Protein AF-A0A949A9W9-F1 (afdb_monomer_lite)

Sequence (74 aa):
MKDKSILSPSFEEVDKEMVAVYRDKTPLDRLKIASGLWRLSRNVLAGSLRFQHPDWDEKKIKAEVARRMAHGTT

Radius of gyration: 20.49 Å; chains: 1; bounding box: 67×23×40 Å

Foldseek 3Di:
DDDPPPDDDPDPDDPPVVVVVVVPDDPVNVVVVVVVCLVVQLVVQLVVCCVVCVPDDPVVSNVVSVCVSVVNDD

pLDDT: mean 87.85, std 16.98, range [42.0, 98.44]

Structure (mmCIF, N/CA/C/O backbone):
data_AF-A0A949A9W9-F1
#
_entry.id   AF-A0A949A9W9-F1
#
loop_
_atom_site.group_PDB
_atom_site.id
_atom_site.type_symbol
_atom_site.label_atom_id
_atom_site.label_alt_id
_atom_site.label_comp_id
_atom_site.label_asym_id
_atom_site.label_entity_id
_atom_site.label_seq_id
_atom_site.pdbx_PDB_ins_code
_atom_site.Cartn_x
_atom_site.Cartn_y
_atom_site.Cartn_z
_atom_site.occupancy
_atom_site.B_iso_or_equiv
_atom_site.auth_seq_id
_atom_site.auth_comp_id
_atom_site.auth_asym_id
_atom_site.auth_atom_id
_atom_site.pdbx_PDB_model_num
ATOM 1 N N . MET A 1 1 ? -53.836 2.054 -5.327 1.00 42.00 1 MET A N 1
ATOM 2 C CA . MET A 1 1 ? -52.662 2.903 -5.037 1.00 42.00 1 MET A CA 1
ATOM 3 C C . MET A 1 1 ? -51.443 2.002 -5.187 1.00 42.00 1 MET A C 1
ATOM 5 O O . MET A 1 1 ? -51.336 1.056 -4.423 1.00 42.00 1 MET A O 1
ATOM 9 N N . LYS A 1 2 ? -50.669 2.134 -6.274 1.00 44.09 2 LYS A N 1
ATOM 10 C CA . LYS A 1 2 ? -49.608 1.167 -6.610 1.00 44.09 2 LYS A CA 1
ATOM 11 C C . LYS A 1 2 ? -48.435 1.335 -5.643 1.00 44.09 2 LYS A C 1
ATOM 13 O O . LYS A 1 2 ? -47.882 2.428 -5.542 1.00 44.09 2 LYS A O 1
ATOM 18 N N . ASP A 1 3 ? -48.129 0.250 -4.945 1.00 49.88 3 ASP A N 1
ATOM 19 C CA . ASP A 1 3 ? -46.972 0.067 -4.082 1.00 49.88 3 ASP A CA 1
ATOM 20 C C . ASP A 1 3 ? -45.684 0.403 -4.853 1.00 49.88 3 ASP A C 1
ATOM 22 O O . ASP A 1 3 ? -45.392 -0.175 -5.901 1.00 49.88 3 ASP A O 1
ATOM 26 N N . LYS A 1 4 ? -44.962 1.413 -4.363 1.00 55.66 4 LYS A N 1
ATOM 27 C CA . LYS A 1 4 ? -43.685 1.887 -4.910 1.00 55.66 4 LYS A CA 1
ATOM 28 C C . LYS A 1 4 ? -42.484 1.148 -4.305 1.00 55.66 4 LYS A C 1
ATOM 30 O O . LYS A 1 4 ? -41.363 1.602 -4.491 1.00 55.66 4 LYS A O 1
ATOM 35 N N . SER A 1 5 ? -42.671 -0.003 -3.658 1.00 54.28 5 SER A N 1
ATOM 36 C CA . SER A 1 5 ? -41.583 -0.864 -3.160 1.00 54.28 5 SER A CA 1
ATOM 37 C C . SER A 1 5 ? -40.750 -1.548 -4.271 1.00 54.28 5 SER A C 1
ATOM 39 O O . SER A 1 5 ? -39.990 -2.482 -4.012 1.00 54.28 5 SER A O 1
ATOM 41 N N . ILE A 1 6 ? -40.884 -1.116 -5.528 1.00 56.56 6 ILE A N 1
ATOM 42 C CA . ILE A 1 6 ? -40.189 -1.695 -6.677 1.00 56.56 6 ILE A CA 1
ATOM 43 C C . ILE A 1 6 ? -38.701 -1.313 -6.606 1.00 56.56 6 ILE A C 1
ATOM 45 O O . ILE A 1 6 ? -38.316 -0.209 -6.975 1.00 56.56 6 ILE A O 1
ATOM 49 N N . LEU A 1 7 ? -37.898 -2.294 -6.177 1.00 59.34 7 LEU A N 1
ATOM 50 C CA . LEU A 1 7 ? -36.462 -2.460 -6.429 1.00 59.34 7 LEU A CA 1
ATOM 51 C C . LEU A 1 7 ? -35.532 -1.440 -5.750 1.00 59.34 7 LEU A C 1
ATOM 53 O O . LEU A 1 7 ? -34.925 -0.590 -6.401 1.00 59.34 7 LEU A O 1
ATOM 57 N N . SER A 1 8 ? -35.303 -1.613 -4.447 1.00 59.69 8 SER A N 1
ATOM 58 C CA . SER A 1 8 ? -34.003 -1.246 -3.870 1.00 59.69 8 SER A CA 1
ATOM 59 C C . SER A 1 8 ? -32.930 -2.075 -4.591 1.00 59.69 8 SER A C 1
ATOM 61 O O . SER A 1 8 ? -33.059 -3.303 -4.605 1.00 59.69 8 SER A O 1
ATOM 63 N N . PRO A 1 9 ? -31.889 -1.482 -5.204 1.00 59.50 9 PRO A N 1
ATOM 64 C CA . PRO A 1 9 ? -30.790 -2.277 -5.725 1.00 59.50 9 PRO A CA 1
ATOM 65 C C . PRO A 1 9 ? -30.184 -3.042 -4.547 1.00 59.50 9 PRO A C 1
ATOM 67 O O . PRO A 1 9 ? -29.836 -2.442 -3.531 1.00 59.50 9 PRO A O 1
ATOM 70 N N . SER A 1 10 ? -30.105 -4.365 -4.666 1.00 64.75 10 SER A N 1
ATOM 71 C CA . SER A 1 10 ? -29.345 -5.213 -3.751 1.00 64.75 10 SER A CA 1
ATOM 72 C C . SER A 1 10 ? -27.866 -4.855 -3.903 1.00 64.75 10 SER A C 1
ATOM 74 O O . SER A 1 10 ? -27.159 -5.466 -4.701 1.00 64.75 10 SER A O 1
ATOM 76 N N . PHE A 1 11 ? -27.401 -3.823 -3.205 1.00 71.94 11 PHE A N 1
ATOM 77 C CA . PHE A 1 11 ? -25.973 -3.588 -3.057 1.00 71.94 11 PHE A CA 1
ATOM 78 C C . PHE A 1 11 ? -25.413 -4.674 -2.137 1.00 71.94 11 PHE A C 1
ATOM 80 O O . PHE A 1 11 ? -26.040 -5.008 -1.133 1.00 71.94 11 PHE A O 1
ATOM 87 N N . GLU A 1 12 ? -24.249 -5.230 -2.480 1.00 81.88 12 GLU A N 1
ATOM 88 C CA . GLU A 1 12 ? -23.466 -6.002 -1.515 1.00 81.88 12 GLU A CA 1
ATOM 89 C C . GLU A 1 12 ? -23.125 -5.073 -0.345 1.00 81.88 12 GLU A C 1
ATOM 91 O O . GLU A 1 12 ? -22.256 -4.204 -0.442 1.00 81.88 12 GLU A O 1
ATOM 96 N N . GLU A 1 13 ? -23.877 -5.211 0.744 1.00 85.62 13 GLU A N 1
ATOM 97 C CA . GLU A 1 13 ? -23.658 -4.483 1.984 1.00 85.62 13 GLU A CA 1
ATOM 98 C C . GLU A 1 13 ? -22.862 -5.368 2.943 1.00 85.62 13 GLU A C 1
ATOM 100 O O . GLU A 1 13 ? -23.081 -6.576 3.047 1.00 85.62 13 GLU A O 1
ATOM 105 N N . VAL A 1 14 ? -21.916 -4.760 3.654 1.00 89.56 14 VAL A N 1
ATOM 106 C CA . VAL A 1 14 ? -21.213 -5.445 4.738 1.00 89.56 14 VAL A CA 1
ATOM 107 C C . VAL A 1 14 ? -2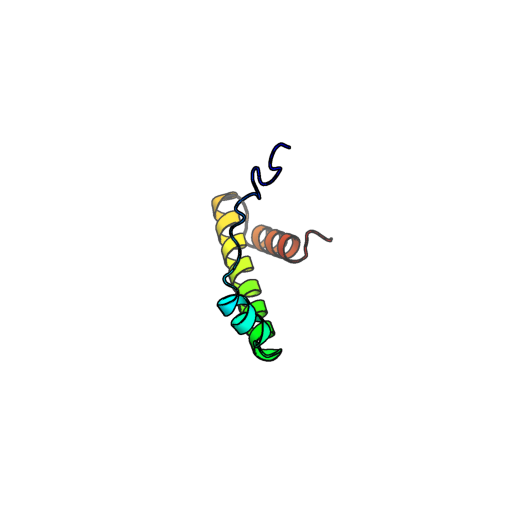2.210 -5.713 5.862 1.00 89.56 14 VAL A C 1
ATOM 109 O O . VAL A 1 14 ? -22.925 -4.802 6.276 1.00 89.56 14 VAL A O 1
ATOM 112 N N . ASP A 1 15 ? -22.218 -6.940 6.389 1.00 93.56 15 ASP A N 1
ATOM 113 C CA . ASP A 1 15 ? -23.056 -7.300 7.534 1.00 93.56 15 ASP A CA 1
ATOM 114 C C . ASP A 1 15 ? -22.876 -6.292 8.686 1.00 93.56 15 ASP A C 1
ATOM 116 O O . ASP A 1 15 ? -21.755 -5.889 9.016 1.00 93.56 15 ASP A O 1
ATOM 120 N N . LYS A 1 16 ? -23.983 -5.888 9.316 1.00 93.00 16 LYS A N 1
ATOM 121 C CA . LYS A 1 16 ? -23.992 -4.950 10.447 1.00 93.00 16 LYS A CA 1
ATOM 122 C C . LYS A 1 16 ? -23.084 -5.412 11.586 1.00 93.00 16 LYS A C 1
ATOM 124 O O . LYS A 1 16 ? -22.449 -4.570 12.225 1.00 93.00 16 LYS A O 1
ATOM 129 N N . GLU A 1 17 ? -22.984 -6.719 11.815 1.00 95.56 17 GLU A N 1
ATOM 130 C CA . GLU A 1 17 ? -22.075 -7.299 12.805 1.00 95.56 17 GLU A CA 1
ATOM 131 C C . GLU A 1 17 ? -20.613 -7.016 12.440 1.00 95.56 17 GLU A C 1
ATOM 133 O O . GLU A 1 17 ? -19.831 -6.536 13.263 1.00 95.56 17 GLU A O 1
ATOM 138 N N . MET A 1 18 ? -20.252 -7.195 11.170 1.00 94.94 18 MET A N 1
ATOM 139 C CA . MET A 1 18 ? -18.911 -6.883 10.676 1.00 94.94 18 MET A CA 1
ATOM 140 C C . MET A 1 18 ? -18.617 -5.381 10.687 1.00 94.94 18 MET A C 1
ATOM 142 O O . MET A 1 18 ? -17.489 -4.979 10.979 1.00 94.94 18 MET A O 1
ATOM 146 N N . VAL A 1 19 ? -19.621 -4.533 10.441 1.00 95.75 19 VAL A N 1
ATOM 147 C CA . VAL A 1 19 ? -19.484 -3.076 10.591 1.00 95.75 19 VAL A CA 1
ATOM 148 C C . VAL A 1 19 ? -19.124 -2.708 12.032 1.00 95.75 19 VAL A C 1
ATOM 150 O O . VAL A 1 19 ? -18.236 -1.876 12.230 1.00 95.75 19 VAL A O 1
ATOM 153 N N . ALA A 1 20 ? -19.762 -3.325 13.032 1.00 96.69 20 ALA A N 1
ATOM 154 C CA . ALA A 1 20 ? -19.417 -3.110 14.438 1.00 96.69 20 ALA A CA 1
ATOM 155 C C . ALA A 1 20 ? -17.968 -3.543 14.728 1.00 96.69 20 ALA A C 1
ATOM 157 O O . ALA A 1 20 ? -17.178 -2.739 15.221 1.00 96.69 20 ALA A O 1
ATOM 158 N N . VAL A 1 21 ? -17.568 -4.739 14.280 1.00 96.06 21 VAL A N 1
ATOM 159 C CA . VAL A 1 21 ? -16.181 -5.236 14.401 1.00 96.06 21 VAL A CA 1
ATOM 160 C C . VAL A 1 21 ? -15.164 -4.281 13.762 1.00 96.06 21 VAL A C 1
ATOM 162 O O . VAL A 1 21 ? -14.050 -4.105 14.261 1.00 96.06 21 VAL A O 1
ATOM 165 N N . TYR A 1 22 ? -15.504 -3.657 12.634 1.00 93.25 22 TYR A N 1
ATOM 166 C CA . TYR A 1 22 ? -14.627 -2.690 11.975 1.00 93.25 22 TYR A CA 1
ATOM 167 C C . TYR A 1 22 ? -14.551 -1.350 12.705 1.00 93.25 22 TYR A C 1
ATOM 169 O O . TYR A 1 22 ? -13.481 -0.733 12.705 1.00 93.25 22 TYR A O 1
ATOM 177 N N . ARG A 1 23 ? -15.644 -0.908 13.335 1.00 94.44 23 ARG A N 1
ATOM 178 C CA . ARG A 1 23 ? -15.678 0.316 14.150 1.00 94.44 23 ARG A CA 1
ATOM 179 C C . ARG A 1 23 ? -14.848 0.185 15.423 1.00 94.44 23 ARG A C 1
ATOM 181 O O . ARG A 1 23 ? -14.202 1.159 15.798 1.00 94.44 23 ARG A O 1
ATOM 188 N N . ASP A 1 24 ? -14.780 -1.012 15.997 1.00 97.38 24 ASP A N 1
ATOM 189 C CA . ASP A 1 24 ? -14.033 -1.281 17.231 1.00 97.38 24 ASP A CA 1
ATOM 190 C C . ASP A 1 24 ? -12.510 -1.380 17.031 1.00 97.38 24 ASP A C 1
ATOM 192 O O . ASP A 1 24 ? -11.751 -1.508 17.994 1.00 97.38 24 ASP A O 1
ATOM 196 N N . LYS A 1 25 ? -12.013 -1.294 15.789 1.00 96.88 25 LYS A N 1
ATOM 197 C CA . LYS A 1 25 ? -10.568 -1.324 15.521 1.00 96.88 25 LYS A CA 1
ATOM 198 C C . LYS A 1 25 ? -9.863 -0.129 16.151 1.00 96.88 25 LYS A C 1
ATOM 200 O O . LYS A 1 25 ? -10.166 1.027 15.843 1.00 96.88 25 LYS A O 1
ATOM 205 N N . THR A 1 26 ? -8.823 -0.414 16.932 1.00 98.12 26 THR A N 1
ATOM 206 C CA . THR A 1 26 ? -7.984 0.630 17.523 1.00 98.12 26 THR A CA 1
ATOM 207 C C . THR A 1 26 ? -7.245 1.422 16.434 1.00 98.12 26 THR A C 1
ATOM 209 O O . THR A 1 26 ? -6.999 0.901 15.338 1.00 98.12 26 THR A O 1
ATOM 212 N N . PRO A 1 27 ? -6.812 2.666 16.711 1.00 96.88 27 PRO A N 1
ATOM 213 C CA . PRO A 1 27 ? -5.960 3.413 15.785 1.00 96.88 27 PRO A CA 1
ATOM 214 C C . PRO A 1 27 ? -4.716 2.627 15.341 1.00 96.88 27 PRO A C 1
ATOM 216 O O . PRO A 1 27 ? -4.341 2.668 14.169 1.00 96.88 27 PRO A O 1
ATOM 219 N N . LEU A 1 28 ? -4.114 1.849 16.247 1.00 97.69 28 LEU A N 1
ATOM 220 C CA . LEU A 1 28 ? -2.954 1.015 15.939 1.00 97.69 28 LEU A CA 1
ATOM 221 C C . LEU A 1 28 ? -3.296 -0.117 14.960 1.00 97.69 28 LEU A C 1
ATOM 223 O O . LEU A 1 28 ? -2.532 -0.365 14.026 1.00 97.69 28 LEU A O 1
ATOM 227 N N . ASP A 1 29 ? -4.437 -0.786 15.126 1.00 97.62 29 ASP A N 1
ATOM 228 C CA . ASP A 1 29 ? -4.867 -1.845 14.203 1.00 97.62 29 ASP A CA 1
ATOM 229 C C . ASP A 1 29 ? -5.128 -1.291 12.806 1.00 97.62 29 ASP A C 1
ATOM 231 O O . ASP A 1 29 ? -4.723 -1.886 11.806 1.00 97.62 29 ASP A O 1
ATOM 235 N N . ARG A 1 30 ? -5.738 -0.106 12.729 1.00 96.94 30 ARG A N 1
ATOM 236 C CA . ARG A 1 30 ? -5.977 0.587 11.457 1.00 96.94 30 ARG A CA 1
ATOM 237 C C . ARG A 1 30 ? -4.661 0.939 10.764 1.00 96.94 30 ARG A C 1
ATOM 239 O O . ARG A 1 30 ? -4.536 0.706 9.563 1.00 96.94 30 ARG A O 1
ATOM 246 N N . LEU A 1 31 ? -3.658 1.412 11.508 1.00 97.00 31 LEU A N 1
ATOM 247 C CA . LEU A 1 31 ? -2.320 1.679 10.966 1.00 97.00 31 LEU A CA 1
ATOM 248 C C . LEU A 1 31 ? -1.610 0.406 10.490 1.00 97.00 31 LEU A C 1
ATOM 250 O O . LEU A 1 31 ? -1.000 0.414 9.420 1.00 97.00 31 LEU A O 1
ATOM 254 N N . LYS A 1 32 ? -1.705 -0.701 11.235 1.00 97.69 32 LYS A N 1
ATOM 255 C CA . LYS A 1 32 ? -1.147 -1.997 10.809 1.00 97.69 32 LYS A CA 1
ATOM 256 C C . LYS A 1 32 ? -1.775 -2.467 9.497 1.00 97.69 32 LYS A C 1
ATOM 258 O O . LYS A 1 32 ? -1.048 -2.860 8.584 1.00 97.69 32 LYS A O 1
ATOM 263 N N . ILE A 1 33 ? -3.101 -2.368 9.381 1.00 95.94 33 ILE A N 1
ATOM 264 C CA . ILE A 1 33 ? -3.840 -2.699 8.156 1.00 95.94 33 ILE A CA 1
ATOM 265 C C . ILE A 1 33 ? -3.385 -1.803 6.997 1.00 95.94 33 ILE A C 1
ATOM 267 O O . ILE A 1 33 ? -3.028 -2.314 5.937 1.00 95.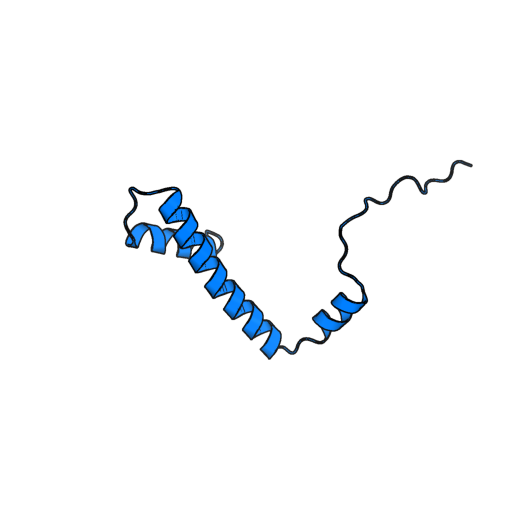94 33 ILE A O 1
ATOM 271 N N . ALA A 1 34 ? -3.324 -0.484 7.205 1.00 94.19 34 ALA A N 1
ATOM 272 C CA . ALA A 1 34 ? -2.890 0.467 6.182 1.00 94.19 34 ALA A CA 1
ATOM 273 C C . ALA A 1 34 ? -1.447 0.202 5.711 1.00 94.19 34 ALA A C 1
ATOM 275 O O . ALA A 1 34 ? -1.175 0.187 4.512 1.00 94.19 34 ALA A O 1
ATOM 276 N N . SER A 1 35 ? -0.528 -0.080 6.639 1.00 96.00 35 SER A N 1
ATOM 277 C CA . SER A 1 35 ? 0.861 -0.439 6.327 1.00 96.00 35 SER A CA 1
ATOM 278 C C . SER A 1 35 ? 0.956 -1.738 5.515 1.00 96.00 35 SER A C 1
ATOM 280 O O . SER A 1 35 ? 1.712 -1.822 4.540 1.00 96.00 35 SER A O 1
ATOM 282 N N . GLY A 1 36 ? 0.146 -2.741 5.870 1.00 97.00 36 GLY A N 1
ATOM 283 C CA . GLY A 1 36 ? 0.021 -3.989 5.118 1.00 97.00 36 GLY A CA 1
ATOM 284 C C . GLY A 1 36 ? -0.467 -3.757 3.687 1.00 97.00 36 GLY A C 1
ATOM 285 O O . GLY A 1 36 ? 0.197 -4.184 2.740 1.00 97.00 36 GLY A O 1
ATOM 286 N N . LEU A 1 37 ? -1.565 -3.013 3.526 1.00 94.94 37 LEU A N 1
ATOM 287 C CA . LEU A 1 37 ? -2.117 -2.627 2.223 1.00 94.94 37 LEU A CA 1
ATOM 288 C C . LEU A 1 37 ? -1.086 -1.878 1.375 1.00 94.94 37 LEU A C 1
ATOM 290 O O . LEU A 1 37 ? -0.868 -2.225 0.220 1.00 94.94 37 LEU A O 1
ATOM 294 N N . TRP A 1 38 ? -0.370 -0.915 1.954 1.00 94.81 38 TRP A N 1
ATOM 295 C CA . TRP A 1 38 ? 0.661 -0.150 1.252 1.00 94.81 38 TRP A CA 1
ATOM 296 C C . TRP A 1 38 ? 1.812 -1.027 0.719 1.00 94.81 38 TRP A C 1
ATOM 298 O O . TRP A 1 38 ? 2.331 -0.810 -0.380 1.00 94.81 38 TRP A O 1
ATOM 308 N N . ARG A 1 39 ? 2.237 -2.048 1.474 1.00 96.88 39 ARG A N 1
ATOM 309 C CA . ARG A 1 39 ? 3.236 -3.032 1.012 1.00 96.88 39 ARG A CA 1
ATOM 310 C C . ARG A 1 39 ? 2.678 -3.935 -0.084 1.00 96.88 39 ARG A C 1
ATOM 312 O O . ARG A 1 39 ? 3.349 -4.116 -1.098 1.00 96.88 39 ARG A O 1
ATOM 319 N N . LEU A 1 40 ? 1.471 -4.462 0.109 1.00 97.75 40 LEU A N 1
ATOM 320 C CA . LEU A 1 40 ? 0.811 -5.336 -0.856 1.00 97.75 40 LEU A CA 1
ATOM 321 C C . LEU A 1 40 ? 0.613 -4.630 -2.201 1.00 97.75 40 LEU A C 1
ATOM 323 O O . LEU A 1 40 ? 1.056 -5.146 -3.225 1.00 97.75 40 LEU A O 1
ATOM 327 N N . SER A 1 41 ? 0.030 -3.430 -2.195 1.00 96.12 41 SER A N 1
ATOM 328 C CA . SER A 1 41 ? -0.256 -2.661 -3.409 1.00 96.12 41 SER A CA 1
ATOM 329 C C . SER A 1 41 ? 0.999 -2.400 -4.236 1.00 96.12 41 SER A C 1
ATOM 331 O O . SER A 1 41 ? 0.978 -2.576 -5.451 1.00 96.12 41 SER A O 1
ATOM 333 N N . ARG A 1 42 ? 2.130 -2.069 -3.596 1.00 96.75 42 ARG A N 1
ATOM 334 C CA . ARG A 1 42 ? 3.412 -1.894 -4.300 1.00 96.75 42 ARG A CA 1
ATOM 335 C C . ARG A 1 42 ? 3.877 -3.167 -4.994 1.00 96.75 42 ARG A C 1
ATOM 337 O O . ARG A 1 42 ? 4.319 -3.100 -6.137 1.00 96.75 42 ARG A O 1
ATOM 344 N N . ASN A 1 43 ? 3.766 -4.311 -4.326 1.00 98.12 43 ASN A N 1
ATOM 345 C CA . ASN A 1 43 ? 4.182 -5.592 -4.893 1.00 98.12 43 ASN A CA 1
ATOM 346 C C . ASN A 1 43 ? 3.293 -5.997 -6.073 1.00 98.12 43 ASN A C 1
ATOM 348 O O . ASN A 1 43 ? 3.810 -6.385 -7.119 1.00 98.12 43 ASN A O 1
ATOM 352 N N . VAL A 1 44 ? 1.974 -5.856 -5.919 1.00 98.00 44 VAL A N 1
ATOM 353 C CA . VAL A 1 44 ? 0.997 -6.154 -6.976 1.00 98.00 44 VAL A CA 1
ATOM 354 C C . VAL A 1 44 ? 1.223 -5.251 -8.186 1.00 98.00 44 VAL A C 1
ATOM 356 O O . VAL A 1 44 ? 1.308 -5.747 -9.307 1.00 98.00 44 VAL A O 1
ATOM 359 N N . LEU A 1 45 ? 1.391 -3.942 -7.975 1.00 97.38 45 LEU A N 1
ATOM 360 C CA . LEU A 1 45 ? 1.667 -2.997 -9.057 1.00 97.38 45 LEU A CA 1
ATOM 361 C C . LEU A 1 45 ? 2.982 -3.315 -9.766 1.00 97.38 45 LEU A C 1
ATOM 363 O O . LEU A 1 45 ? 3.004 -3.371 -10.990 1.00 97.38 45 LEU A O 1
ATOM 367 N N . ALA A 1 46 ? 4.062 -3.559 -9.021 1.00 98.25 46 ALA A N 1
ATOM 368 C CA . ALA A 1 46 ? 5.352 -3.885 -9.618 1.00 98.25 46 ALA A CA 1
ATOM 369 C C . ALA A 1 46 ? 5.284 -5.177 -10.447 1.00 98.25 46 ALA A C 1
ATOM 371 O O . ALA A 1 46 ? 5.791 -5.214 -11.563 1.00 98.25 46 ALA A O 1
ATOM 372 N N . GLY A 1 47 ? 4.640 -6.230 -9.930 1.00 98.44 47 GLY A N 1
ATOM 373 C CA . GLY A 1 47 ? 4.445 -7.483 -10.665 1.00 98.44 47 GLY A CA 1
ATOM 374 C C . GLY A 1 47 ? 3.609 -7.293 -11.931 1.00 98.44 47 GLY A C 1
ATOM 375 O O . GLY A 1 47 ? 4.006 -7.735 -13.006 1.00 98.44 47 GLY A O 1
ATOM 376 N N . SER A 1 48 ? 2.497 -6.567 -11.818 1.00 98.38 48 SER A N 1
ATOM 377 C CA . SER A 1 48 ? 1.613 -6.262 -12.945 1.00 98.38 48 SER A CA 1
ATOM 378 C C . SER A 1 48 ? 2.319 -5.445 -14.032 1.00 98.38 48 SER A C 1
ATOM 380 O O . SER A 1 48 ? 2.202 -5.762 -15.212 1.00 98.38 48 SER A O 1
ATOM 382 N N . LEU A 1 49 ? 3.120 -4.444 -13.649 1.00 98.31 49 LEU A N 1
ATOM 383 C CA . LEU A 1 49 ? 3.892 -3.636 -14.594 1.00 98.31 49 LEU A CA 1
ATOM 384 C C . LEU A 1 49 ? 4.988 -4.446 -15.291 1.00 98.31 49 LEU A C 1
ATOM 386 O O . LEU A 1 49 ? 5.151 -4.291 -16.493 1.00 98.31 49 LEU A O 1
ATOM 390 N N . ARG A 1 50 ? 5.697 -5.334 -14.581 1.00 98.44 50 ARG A N 1
ATOM 391 C CA . ARG A 1 50 ? 6.686 -6.232 -15.210 1.00 98.44 50 ARG A CA 1
ATOM 392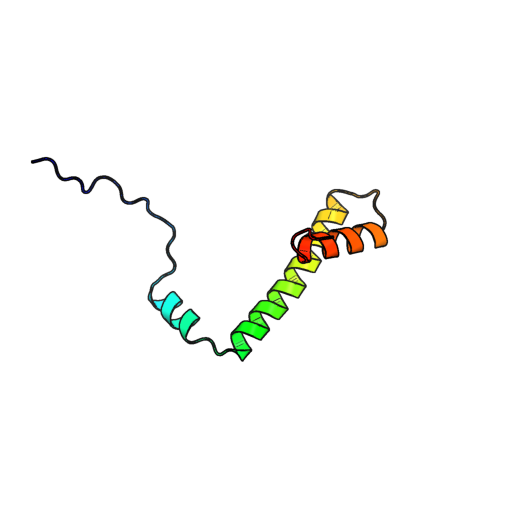 C C . ARG A 1 50 ? 6.046 -7.157 -16.238 1.00 98.44 50 ARG A C 1
ATOM 394 O O . ARG A 1 50 ? 6.634 -7.412 -17.280 1.00 98.44 50 ARG A O 1
ATOM 401 N N . PHE A 1 51 ? 4.847 -7.655 -15.942 1.00 98.44 51 PHE A N 1
ATOM 402 C CA . PHE A 1 51 ? 4.099 -8.498 -16.868 1.00 98.44 51 PHE A CA 1
ATOM 403 C C . PHE A 1 51 ? 3.629 -7.720 -18.108 1.00 98.44 51 PHE A C 1
ATOM 405 O O . PHE A 1 51 ? 3.745 -8.215 -19.223 1.00 98.44 51 PHE A O 1
ATOM 412 N N . GLN A 1 52 ? 3.118 -6.499 -17.922 1.00 98.38 52 GLN A N 1
ATOM 413 C CA . GLN A 1 52 ? 2.596 -5.662 -19.013 1.00 98.38 52 GLN A CA 1
ATOM 414 C C . GLN A 1 52 ? 3.690 -4.982 -19.848 1.00 98.38 52 GLN A C 1
ATOM 416 O O . GLN A 1 52 ? 3.458 -4.672 -21.015 1.00 98.38 52 GLN A O 1
ATOM 421 N N . HIS A 1 53 ? 4.863 -4.740 -19.262 1.00 97.88 53 HIS A N 1
ATOM 422 C CA . HIS A 1 53 ? 5.978 -4.027 -19.884 1.00 97.88 53 HIS A CA 1
ATOM 423 C C . HIS A 1 53 ? 7.298 -4.800 -19.706 1.00 97.88 53 HIS A C 1
ATOM 425 O O . HIS A 1 53 ? 8.139 -4.405 -18.892 1.00 97.88 53 HIS A O 1
ATOM 431 N N . PRO A 1 54 ? 7.505 -5.906 -20.450 1.00 97.81 54 PRO A N 1
ATOM 432 C CA . PRO A 1 54 ? 8.713 -6.732 -20.339 1.00 97.81 54 PRO A CA 1
ATOM 433 C C . PRO A 1 54 ? 9.994 -6.003 -20.771 1.00 97.81 54 PRO A C 1
ATOM 435 O O . PRO A 1 54 ? 11.095 -6.422 -20.429 1.00 97.81 54 PRO A O 1
ATOM 438 N N . ASP A 1 55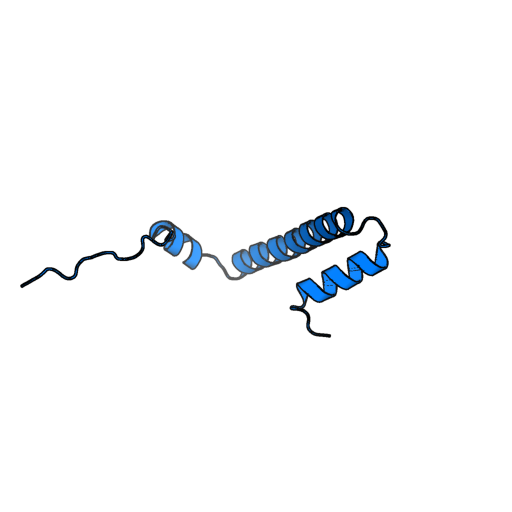 ? 9.846 -4.930 -21.547 1.00 98.44 55 ASP A N 1
ATOM 439 C CA . ASP A 1 55 ? 10.913 -4.070 -22.055 1.00 98.44 55 ASP A CA 1
ATOM 440 C C . ASP A 1 55 ? 11.383 -3.017 -21.037 1.00 98.44 55 ASP A C 1
ATOM 442 O O . ASP A 1 55 ? 12.398 -2.352 -21.254 1.00 98.44 55 ASP A O 1
ATOM 446 N N . TRP A 1 56 ? 10.655 -2.823 -19.934 1.00 98.19 56 TRP A N 1
ATOM 447 C CA . TRP A 1 56 ? 11.012 -1.820 -18.936 1.00 98.19 56 TRP A CA 1
ATOM 448 C C . TRP A 1 56 ? 12.075 -2.331 -17.971 1.00 98.19 56 TRP A C 1
ATOM 450 O O . TRP A 1 56 ? 11.997 -3.438 -17.444 1.00 98.19 56 TRP A O 1
ATOM 460 N N . ASP A 1 57 ? 13.031 -1.459 -17.658 1.00 98.19 57 ASP A N 1
ATOM 461 C CA . ASP A 1 57 ? 13.981 -1.712 -16.586 1.00 98.19 57 ASP A CA 1
ATOM 462 C C . ASP A 1 57 ? 13.347 -1.525 -15.191 1.00 98.19 57 ASP A C 1
ATOM 464 O O . ASP A 1 57 ? 12.305 -0.887 -14.997 1.00 98.19 57 ASP A O 1
ATOM 468 N N . GLU A 1 58 ? 14.015 -2.059 -14.167 1.00 97.81 58 GLU A N 1
ATOM 469 C CA . GLU A 1 58 ? 13.546 -1.966 -12.779 1.00 97.81 58 GLU A CA 1
ATOM 470 C C . GLU A 1 58 ? 13.441 -0.522 -12.268 1.00 97.81 58 GLU A C 1
ATOM 472 O O . GLU A 1 58 ? 12.660 -0.238 -11.355 1.00 97.81 58 GLU A O 1
ATOM 477 N N . LYS A 1 59 ? 14.214 0.412 -12.831 1.00 98.19 59 LYS A N 1
ATOM 478 C CA . LYS A 1 59 ? 14.167 1.822 -12.432 1.00 98.19 59 LYS A CA 1
ATOM 479 C C . LYS A 1 59 ? 12.851 2.453 -12.880 1.00 98.19 59 LYS A C 1
ATOM 481 O O . LYS A 1 59 ? 12.193 3.116 -12.076 1.00 98.19 59 LYS A O 1
ATOM 486 N N . LYS A 1 60 ? 12.445 2.207 -14.125 1.00 98.19 60 LYS A N 1
ATOM 487 C CA . LYS A 1 60 ? 11.192 2.683 -14.711 1.00 98.19 60 LYS A CA 1
ATOM 488 C C . LYS A 1 60 ? 9.983 2.056 -14.023 1.00 98.19 60 LYS A C 1
ATOM 490 O O . LYS A 1 60 ? 9.048 2.778 -13.681 1.00 98.19 60 LYS A O 1
ATOM 495 N N . ILE A 1 61 ? 10.044 0.759 -13.707 1.00 98.38 61 ILE A N 1
ATOM 496 C CA . ILE A 1 61 ? 9.013 0.082 -12.904 1.00 98.38 61 ILE A CA 1
ATOM 497 C C . ILE A 1 61 ? 8.860 0.760 -11.535 1.00 98.38 61 ILE A C 1
ATOM 499 O O . ILE A 1 61 ? 7.751 1.133 -11.157 1.00 98.38 61 ILE A O 1
ATOM 503 N N . LYS A 1 62 ? 9.957 0.979 -10.795 1.00 97.19 62 LYS A N 1
ATOM 504 C CA . LYS A 1 62 ? 9.906 1.628 -9.470 1.00 97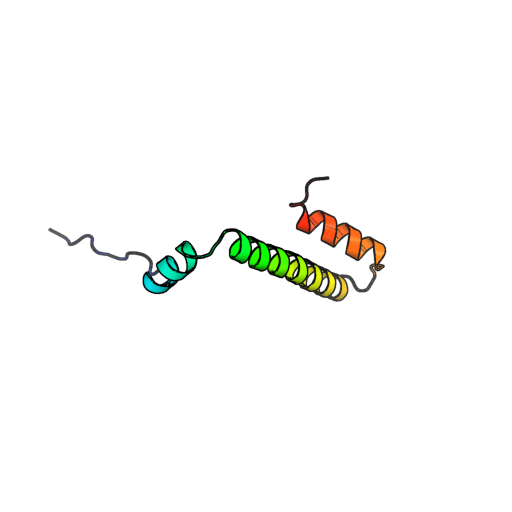.19 62 LYS A CA 1
ATOM 505 C C . LYS A 1 62 ? 9.344 3.048 -9.528 1.00 97.19 62 LYS A C 1
ATOM 507 O O . LYS A 1 62 ? 8.543 3.406 -8.665 1.00 97.19 62 LYS A O 1
ATOM 512 N N . ALA A 1 63 ? 9.744 3.836 -10.526 1.00 96.50 63 ALA A N 1
ATOM 513 C CA . ALA A 1 63 ? 9.247 5.196 -10.717 1.00 96.50 63 ALA A CA 1
ATOM 514 C C . ALA A 1 63 ? 7.731 5.212 -10.969 1.00 96.50 63 ALA A C 1
ATOM 516 O O . ALA A 1 63 ? 7.005 5.974 -10.333 1.00 96.50 63 ALA A O 1
ATOM 517 N N . GLU A 1 64 ? 7.237 4.319 -11.827 1.00 96.81 64 GLU A N 1
ATOM 518 C CA . GLU A 1 64 ? 5.809 4.229 -12.129 1.00 96.81 64 GLU A CA 1
ATOM 519 C C . GLU A 1 64 ? 4.991 3.711 -10.936 1.00 96.81 64 GLU A C 1
ATOM 521 O O . GLU A 1 64 ? 3.907 4.228 -10.658 1.00 96.81 64 GLU A O 1
ATOM 526 N N . VAL A 1 65 ? 5.515 2.744 -10.171 1.00 96.81 65 VAL A N 1
ATOM 527 C CA . VAL A 1 65 ? 4.889 2.309 -8.911 1.00 96.81 65 VAL A CA 1
ATOM 528 C C . VAL A 1 65 ? 4.778 3.482 -7.940 1.00 96.81 65 VAL A C 1
ATOM 530 O O . VAL A 1 65 ? 3.702 3.703 -7.388 1.00 96.81 65 VAL A O 1
ATOM 533 N N . ALA A 1 66 ? 5.854 4.250 -7.739 1.00 95.56 66 ALA A N 1
ATOM 534 C CA . ALA A 1 66 ? 5.837 5.412 -6.851 1.00 95.56 66 ALA A CA 1
ATOM 535 C C . ALA A 1 66 ? 4.797 6.448 -7.302 1.00 95.56 66 ALA A C 1
ATOM 537 O O . ALA A 1 66 ? 3.976 6.877 -6.491 1.00 95.56 66 ALA A O 1
ATOM 538 N N . ARG A 1 67 ? 4.763 6.761 -8.604 1.00 94.75 67 ARG A N 1
ATOM 539 C CA . ARG A 1 67 ? 3.784 7.676 -9.200 1.00 94.75 67 ARG A CA 1
ATOM 540 C C . ARG A 1 67 ? 2.347 7.222 -8.932 1.00 94.75 67 ARG A C 1
ATOM 542 O O . ARG A 1 67 ? 1.532 8.019 -8.479 1.00 94.75 67 ARG A O 1
ATOM 549 N N . ARG A 1 68 ? 2.024 5.942 -9.156 1.00 93.44 68 ARG A N 1
ATOM 550 C CA . ARG A 1 68 ? 0.667 5.402 -8.928 1.00 93.44 68 ARG A CA 1
ATOM 551 C C . ARG A 1 68 ? 0.285 5.355 -7.450 1.00 93.44 68 ARG A C 1
ATOM 553 O O . ARG A 1 68 ? -0.854 5.662 -7.112 1.00 93.44 68 ARG A O 1
ATOM 560 N N . MET A 1 69 ? 1.225 5.006 -6.572 1.00 92.38 69 MET A N 1
ATOM 561 C CA . MET A 1 69 ? 0.997 4.977 -5.122 1.00 92.38 69 MET A CA 1
ATOM 562 C C . MET A 1 69 ? 0.772 6.378 -4.532 1.00 92.38 69 MET A C 1
ATOM 564 O O . MET A 1 69 ? 0.051 6.503 -3.549 1.00 92.38 69 MET A O 1
ATOM 568 N N . ALA A 1 70 ? 1.347 7.423 -5.135 1.00 89.31 70 ALA A N 1
ATOM 569 C CA . ALA A 1 70 ? 1.182 8.825 -4.740 1.00 89.31 70 ALA A CA 1
ATOM 570 C C . ALA A 1 70 ? -0.034 9.522 -5.394 1.00 89.31 70 ALA A C 1
ATOM 572 O O . ALA A 1 70 ? -0.076 10.749 -5.485 1.00 89.31 70 ALA A O 1
ATOM 573 N N . HIS A 1 71 ? -1.012 8.752 -5.885 1.00 74.38 71 HIS A N 1
ATOM 574 C CA . HIS A 1 71 ? -2.189 9.254 -6.611 1.00 74.38 71 HIS A CA 1
ATOM 575 C C . HIS A 1 71 ? -1.887 9.969 -7.941 1.00 74.38 71 HIS A C 1
ATOM 577 O O . HIS A 1 71 ? -2.712 10.725 -8.441 1.00 74.38 71 HIS A O 1
ATOM 583 N N . GLY A 1 72 ? -0.732 9.713 -8.561 1.00 56.00 72 GLY A N 1
ATOM 584 C CA . GLY A 1 72 ? -0.373 10.298 -9.853 1.00 56.00 72 GLY A CA 1
ATOM 585 C C . GLY A 1 72 ? 0.129 11.741 -9.792 1.00 56.00 72 GLY A C 1
ATOM 586 O O . GLY A 1 72 ? 0.423 12.297 -10.846 1.00 56.00 72 GLY A O 1
ATOM 587 N N . THR A 1 73 ? 0.248 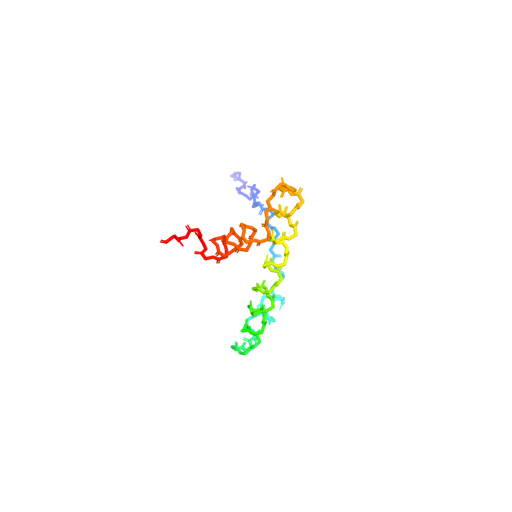12.331 -8.602 1.00 45.34 73 THR A N 1
ATOM 588 C CA . THR A 1 73 ? 0.752 13.697 -8.425 1.00 45.34 73 THR A CA 1
ATOM 589 C C . THR A 1 73 ? 2.272 13.722 -8.584 1.00 45.34 73 THR A C 1
ATOM 591 O O . THR A 1 73 ? 2.987 13.019 -7.867 1.00 45.34 73 THR A O 1
ATOM 594 N N . THR A 1 74 ? 2.729 14.485 -9.576 1.00 42.75 74 THR A N 1
ATOM 595 C CA . THR A 1 74 ? 4.132 14.811 -9.875 1.00 42.75 74 THR A CA 1
ATOM 596 C C . THR A 1 74 ? 4.612 15.997 -9.064 1.00 42.75 74 THR A C 1
ATOM 598 O O . THR A 1 74 ? 3.824 16.968 -8.985 1.00 42.75 74 THR A O 1
#

Secondary structure (DSSP, 8-state):
------------PPPHHHHHHHHT--HHHHHHHHHHHHHHHHHHHHHHHHHH-TT--HHHHHHHHHHHHTTT--